Protein AF-A0A660VB34-F1 (afdb_monomer_lite)

Structure (mmCIF, N/CA/C/O backbone):
data_AF-A0A660VB34-F1
#
_entry.id   AF-A0A660VB34-F1
#
loop_
_atom_site.group_PDB
_atom_site.id
_atom_site.type_symbol
_atom_site.label_atom_id
_atom_site.label_alt_id
_atom_site.label_comp_id
_atom_site.label_asym_id
_atom_site.label_entity_id
_atom_site.label_seq_id
_atom_site.pdbx_PDB_ins_code
_atom_site.Cartn_x
_atom_site.Cartn_y
_atom_site.Cartn_z
_atom_site.occupancy
_atom_site.B_iso_or_equiv
_atom_site.auth_seq_id
_atom_site.auth_comp_id
_atom_site.auth_asym_id
_atom_site.auth_atom_id
_atom_site.pdbx_PDB_model_num
ATOM 1 N N . MET A 1 1 ? -25.162 -74.248 -7.246 1.00 43.50 1 MET A N 1
ATOM 2 C CA . MET A 1 1 ? -23.782 -73.981 -6.782 1.00 43.50 1 MET A CA 1
ATOM 3 C C . MET A 1 1 ? -23.804 -72.623 -6.098 1.00 43.50 1 MET A C 1
ATOM 5 O O . MET A 1 1 ? -24.297 -71.677 -6.693 1.00 43.50 1 MET A O 1
ATOM 9 N N . LYS A 1 2 ? -23.464 -72.572 -4.806 1.00 40.91 2 LYS A N 1
ATOM 10 C CA . LYS A 1 2 ? -23.632 -71.397 -3.935 1.00 40.91 2 LYS A CA 1
ATOM 11 C C . LYS A 1 2 ? -22.369 -70.531 -4.027 1.00 40.91 2 LYS A C 1
ATOM 13 O O . LYS A 1 2 ? -21.311 -71.007 -3.635 1.00 40.91 2 LYS A O 1
ATOM 18 N N . CYS A 1 3 ? -22.473 -69.297 -4.520 1.00 49.19 3 CYS A N 1
ATOM 19 C CA . CYS A 1 3 ? -21.385 -68.314 -4.459 1.00 49.19 3 CYS A CA 1
ATOM 20 C C . CYS A 1 3 ? -21.668 -67.313 -3.334 1.00 49.19 3 CYS A C 1
ATOM 22 O O . CYS A 1 3 ? -22.590 -66.507 -3.413 1.00 49.19 3 CYS A O 1
ATOM 24 N N . PHE A 1 4 ? -20.871 -67.423 -2.274 1.00 51.34 4 PHE A N 1
ATOM 25 C CA . PHE A 1 4 ? -20.814 -66.535 -1.117 1.00 51.34 4 PHE A CA 1
ATOM 26 C C . PHE A 1 4 ? -20.020 -65.277 -1.518 1.00 51.34 4 PHE A C 1
ATOM 28 O O . PHE A 1 4 ? -18.872 -65.404 -1.934 1.00 51.34 4 PHE A O 1
ATOM 35 N N . HIS A 1 5 ? -20.613 -64.085 -1.422 1.00 42.41 5 HIS A N 1
ATOM 36 C CA . HIS A 1 5 ? -19.892 -62.810 -1.549 1.00 42.41 5 HIS A CA 1
ATOM 37 C C . HIS A 1 5 ? -19.693 -62.215 -0.147 1.00 42.41 5 HIS A C 1
ATOM 39 O O . HIS A 1 5 ? -20.679 -62.105 0.586 1.00 42.41 5 HIS A O 1
ATOM 45 N N . PRO A 1 6 ? -18.470 -61.822 0.255 1.00 56.56 6 PRO A N 1
ATOM 46 C CA . PRO A 1 6 ? -18.265 -61.130 1.516 1.00 56.56 6 PRO A CA 1
ATOM 47 C C . PRO A 1 6 ? -18.618 -59.647 1.345 1.00 56.56 6 PRO A C 1
ATOM 49 O O . PRO A 1 6 ? -18.083 -58.952 0.483 1.00 56.56 6 PRO A O 1
ATOM 52 N N . LEU A 1 7 ? -19.537 -59.169 2.181 1.00 49.72 7 LEU A N 1
ATOM 53 C CA . LEU A 1 7 ? -19.808 -57.749 2.378 1.00 49.72 7 LEU A CA 1
ATOM 54 C C . LEU A 1 7 ? -18.595 -57.112 3.069 1.00 49.72 7 LEU A C 1
ATOM 56 O O . LEU A 1 7 ? -18.394 -57.297 4.268 1.00 49.72 7 LEU A O 1
ATOM 60 N N . LEU A 1 8 ? -17.789 -56.360 2.319 1.00 56.56 8 LEU A N 1
ATOM 61 C CA . LEU A 1 8 ? -16.795 -55.451 2.883 1.00 56.56 8 LEU A CA 1
ATOM 62 C C . LEU A 1 8 ? -17.496 -54.114 3.164 1.00 56.56 8 LEU A C 1
ATOM 64 O O . LEU A 1 8 ? -17.705 -53.303 2.264 1.00 56.56 8 LEU A O 1
ATOM 68 N N . ALA A 1 9 ? -17.922 -53.916 4.410 1.00 52.28 9 ALA A N 1
ATOM 69 C CA . ALA A 1 9 ? -18.500 -52.658 4.867 1.00 52.28 9 ALA A CA 1
ATOM 70 C C . ALA A 1 9 ? -17.397 -51.588 4.935 1.00 52.28 9 ALA A C 1
ATOM 72 O O . ALA A 1 9 ? -16.573 -51.573 5.847 1.00 52.28 9 ALA A O 1
ATOM 73 N N . CYS A 1 10 ? -17.364 -50.707 3.936 1.00 45.53 10 CYS A N 1
ATOM 74 C CA . CYS A 1 10 ? -16.518 -49.522 3.925 1.00 45.53 10 CYS A CA 1
ATOM 75 C C . CYS A 1 10 ? -17.206 -48.447 4.781 1.00 45.53 10 CYS A C 1
ATOM 77 O O . CYS A 1 10 ? -18.051 -47.694 4.298 1.00 45.53 10 CYS A O 1
ATOM 79 N N . SER A 1 11 ? -16.912 -48.433 6.082 1.00 59.34 11 SER A N 1
ATOM 80 C CA . SER A 1 11 ? -17.390 -47.393 6.995 1.00 59.34 11 SER A CA 1
ATOM 81 C C . SER A 1 11 ? -16.717 -46.062 6.653 1.00 59.34 11 SER A C 1
ATOM 83 O O . SER A 1 11 ? -15.610 -45.775 7.103 1.00 59.34 11 SER A O 1
ATOM 85 N N . LEU A 1 12 ? -17.394 -45.257 5.834 1.00 58.25 12 LEU A N 1
ATOM 86 C CA . LEU A 1 12 ? -17.086 -43.849 5.597 1.00 58.25 12 LEU A CA 1
ATOM 87 C C . LEU A 1 12 ? -17.251 -43.077 6.914 1.00 58.25 12 LEU A C 1
ATOM 89 O O . LEU A 1 12 ? -18.360 -42.729 7.315 1.00 58.25 12 LEU A O 1
ATOM 93 N N . LEU A 1 13 ? -16.136 -42.814 7.596 1.00 61.25 13 LEU A N 1
ATOM 94 C CA . LEU A 1 13 ? -16.064 -41.801 8.644 1.00 61.25 13 LEU A CA 1
ATOM 95 C C . LEU A 1 13 ? -16.268 -40.429 7.986 1.00 61.25 13 LEU A C 1
ATOM 97 O O . LEU A 1 13 ? -15.356 -39.877 7.373 1.00 61.25 13 LEU A O 1
ATOM 101 N N . LEU A 1 14 ? -17.485 -39.896 8.095 1.00 58.19 14 LEU A N 1
ATOM 102 C CA . LEU A 1 14 ? -17.796 -38.498 7.809 1.00 58.19 14 LEU A CA 1
ATOM 103 C C . LEU A 1 14 ? -17.059 -37.629 8.835 1.00 58.19 14 LEU A C 1
ATOM 105 O O . LEU A 1 14 ? -17.549 -37.408 9.939 1.00 58.19 14 LEU A O 1
ATOM 109 N N . ILE A 1 15 ? -15.864 -37.159 8.481 1.00 63.16 15 ILE A N 1
ATOM 110 C CA . ILE A 1 15 ? -15.205 -36.075 9.210 1.00 63.16 15 ILE A CA 1
ATOM 111 C C . ILE A 1 15 ? -16.029 -34.815 8.917 1.00 63.16 15 ILE A C 1
ATOM 113 O O . ILE A 1 15 ? -16.130 -34.439 7.746 1.00 63.16 15 ILE A O 1
ATOM 117 N N . PRO A 1 16 ? -16.650 -34.163 9.917 1.00 59.78 16 PRO A N 1
ATOM 118 C CA . PRO A 1 16 ? -17.304 -32.891 9.680 1.00 59.78 16 PRO A CA 1
ATOM 119 C C . PRO A 1 16 ? -16.226 -31.897 9.252 1.00 59.78 16 PRO A C 1
ATOM 121 O O . PRO A 1 16 ? -15.302 -31.594 10.006 1.00 59.78 16 PRO A O 1
ATOM 124 N N . PHE A 1 17 ? -16.328 -31.426 8.012 1.00 61.62 17 PHE A N 1
ATOM 125 C CA . PHE A 1 17 ? -15.553 -30.298 7.523 1.00 61.62 17 PHE A CA 1
ATOM 126 C C . PHE A 1 17 ? -15.980 -29.102 8.377 1.00 61.62 17 PHE A C 1
ATOM 128 O O . PHE A 1 17 ? -17.070 -28.558 8.197 1.00 61.62 17 PHE A O 1
ATOM 135 N N . ALA A 1 18 ? -15.180 -28.761 9.387 1.00 59.34 18 ALA A N 1
ATOM 136 C CA . ALA A 1 18 ? -15.392 -27.556 10.163 1.00 59.34 18 ALA A CA 1
ATOM 137 C C . ALA A 1 18 ? -15.161 -26.378 9.212 1.00 59.34 18 ALA A C 1
ATOM 139 O O . ALA A 1 18 ? -14.026 -26.016 8.913 1.00 59.34 18 ALA A O 1
ATOM 140 N N . VAL A 1 19 ? -16.250 -25.827 8.677 1.00 65.19 19 VAL A N 1
ATOM 141 C CA . VAL A 1 19 ? -16.240 -24.499 8.072 1.00 65.19 19 VAL A CA 1
ATOM 142 C C . VAL A 1 19 ? -15.773 -23.547 9.167 1.00 65.19 19 VAL A C 1
ATOM 144 O O . VAL A 1 19 ? -16.478 -23.327 10.152 1.00 65.19 19 VAL A O 1
ATOM 147 N N . SER A 1 20 ? -14.557 -23.024 9.022 1.00 63.44 20 SER A N 1
ATOM 148 C CA . SER A 1 20 ? -14.123 -21.857 9.778 1.00 63.44 20 SER A CA 1
ATOM 149 C C . SER A 1 20 ? -15.076 -20.726 9.414 1.00 63.44 20 SER A C 1
ATOM 151 O O . SER A 1 20 ? -15.086 -20.263 8.275 1.00 63.44 20 SER A O 1
ATOM 153 N N . GLN A 1 21 ? -15.931 -20.331 10.356 1.00 49.94 21 GLN A N 1
ATOM 154 C CA . GLN A 1 21 ? -16.720 -19.118 10.212 1.00 49.94 21 GLN A CA 1
ATOM 155 C C . GLN A 1 21 ? -15.756 -17.939 10.276 1.00 49.94 21 GLN A C 1
ATOM 157 O O . GLN A 1 21 ? -15.317 -17.531 11.349 1.00 49.94 21 GLN A O 1
ATOM 162 N N . GLU A 1 22 ? -15.401 -17.414 9.113 1.00 59.28 22 GLU A N 1
ATOM 163 C CA . GLU A 1 22 ? -14.810 -16.094 9.021 1.00 59.28 22 GLU A CA 1
ATOM 164 C C . GLU A 1 22 ? -15.934 -15.115 9.362 1.00 59.28 22 GLU A C 1
ATOM 166 O O . GLU A 1 22 ? -16.927 -15.013 8.641 1.00 59.28 22 GLU A O 1
ATOM 171 N N . SER A 1 23 ? -15.862 -14.504 10.546 1.00 60.31 23 SER A N 1
ATOM 172 C CA . SER A 1 23 ? -16.851 -13.521 10.967 1.00 60.31 23 SER A CA 1
ATOM 173 C C . SER A 1 23 ? -16.767 -12.344 10.004 1.00 60.31 23 SER A C 1
ATOM 175 O O . SER A 1 23 ? -15.813 -11.566 10.069 1.00 60.31 23 SER A O 1
ATOM 177 N N . ASP A 1 24 ? -17.746 -12.242 9.111 1.00 55.88 24 ASP A N 1
ATOM 178 C CA . ASP A 1 24 ? -17.956 -11.068 8.277 1.00 55.88 24 ASP A CA 1
ATOM 179 C C . ASP A 1 24 ? -18.252 -9.899 9.222 1.00 55.88 24 ASP A C 1
ATOM 181 O O . ASP A 1 24 ? -19.352 -9.761 9.764 1.00 55.88 24 ASP A O 1
ATOM 185 N N . ARG A 1 25 ? -17.204 -9.138 9.555 1.00 60.91 25 ARG A N 1
ATOM 186 C CA . ARG A 1 25 ? -17.320 -7.943 10.385 1.00 60.91 25 ARG A CA 1
ATOM 187 C C . ARG A 1 25 ? -18.184 -6.970 9.595 1.00 60.91 25 ARG A C 1
ATOM 189 O O . ARG A 1 25 ? -17.738 -6.415 8.596 1.00 60.91 25 ARG A O 1
ATOM 196 N N . THR A 1 26 ? -19.423 -6.783 10.039 1.00 50.72 26 THR A N 1
ATOM 197 C CA . THR A 1 26 ? -20.310 -5.733 9.535 1.00 50.72 26 THR A CA 1
ATOM 198 C C . THR A 1 26 ? -19.550 -4.412 9.525 1.00 50.72 26 THR A C 1
ATOM 200 O O . THR A 1 26 ? -19.005 -4.026 10.559 1.00 50.72 26 THR A O 1
ATOM 203 N N . ALA A 1 27 ? -19.490 -3.756 8.365 1.00 54.34 27 ALA A N 1
ATOM 204 C CA . ALA A 1 27 ? -18.809 -2.480 8.194 1.00 54.34 27 ALA A CA 1
ATOM 205 C C . ALA A 1 27 ? -19.397 -1.439 9.157 1.00 54.34 27 ALA A C 1
ATOM 207 O O . ALA A 1 27 ? -20.512 -0.954 8.956 1.00 54.34 27 ALA A O 1
ATOM 208 N N . ASP A 1 28 ? -18.659 -1.114 10.216 1.00 59.28 28 ASP A N 1
ATOM 209 C CA . ASP A 1 28 ? -18.949 0.054 11.034 1.00 59.28 28 ASP A CA 1
ATOM 210 C C . ASP A 1 28 ? -18.359 1.277 10.332 1.00 59.28 28 ASP A C 1
ATOM 212 O O . ASP A 1 28 ? -17.197 1.644 10.529 1.00 59.28 28 ASP A O 1
ATOM 216 N N . THR A 1 29 ? -19.175 1.913 9.490 1.00 62.88 29 THR A N 1
ATOM 217 C CA . THR A 1 29 ? -18.774 3.082 8.697 1.00 62.88 29 THR A CA 1
ATOM 218 C C . THR A 1 29 ? -18.283 4.249 9.554 1.00 62.88 29 THR A C 1
ATOM 220 O O . THR A 1 29 ? -17.625 5.144 9.033 1.00 62.88 29 THR A O 1
ATOM 223 N N . ALA A 1 30 ? -18.590 4.273 10.858 1.00 67.56 30 ALA A N 1
ATOM 224 C CA . ALA A 1 30 ? -18.076 5.289 11.776 1.00 67.56 30 ALA A CA 1
ATOM 225 C C . ALA A 1 30 ? -16.570 5.126 12.068 1.00 67.56 30 ALA A C 1
ATOM 227 O O . ALA A 1 30 ? -15.914 6.062 12.535 1.00 67.56 30 ALA A O 1
ATOM 228 N N . THR A 1 31 ? -16.009 3.944 11.806 1.00 77.94 31 THR A N 1
ATOM 229 C CA . THR A 1 31 ? -14.581 3.649 11.997 1.00 77.94 31 THR A CA 1
ATOM 230 C C . THR A 1 31 ? -13.764 3.701 10.710 1.00 77.94 31 THR A C 1
ATOM 232 O O . THR A 1 31 ? -12.547 3.867 10.779 1.00 77.94 31 THR A O 1
ATOM 235 N N . ASP A 1 32 ? -14.425 3.643 9.555 1.00 90.06 32 ASP A N 1
ATOM 236 C CA . ASP A 1 32 ? -13.772 3.580 8.252 1.00 90.06 32 ASP A CA 1
ATOM 237 C C . ASP A 1 32 ? -13.087 4.908 7.859 1.00 90.06 32 ASP A C 1
ATOM 239 O O . ASP A 1 32 ? -13.581 6.015 8.100 1.00 90.06 32 ASP A O 1
ATOM 243 N N . TRP A 1 33 ? -11.953 4.793 7.165 1.00 93.75 33 TRP A N 1
ATOM 244 C CA . TRP A 1 33 ? -11.206 5.886 6.543 1.00 93.75 33 TRP A CA 1
ATOM 245 C C . TRP A 1 33 ? -11.081 5.624 5.034 1.00 93.75 33 TRP A C 1
ATOM 247 O O . TRP A 1 33 ? -10.018 5.229 4.553 1.00 93.75 33 TRP A O 1
ATOM 257 N N . PRO A 1 34 ? -12.162 5.810 4.254 1.00 92.88 34 PRO A N 1
ATOM 258 C CA . PRO A 1 34 ? -12.294 5.189 2.932 1.00 92.88 34 PRO A CA 1
ATOM 259 C C . PRO A 1 34 ? -11.530 5.891 1.796 1.00 92.88 34 PRO A C 1
ATOM 261 O O . PRO A 1 34 ? -11.516 5.395 0.673 1.00 92.88 34 PRO A O 1
ATOM 264 N N . GLN A 1 35 ? -10.923 7.056 2.039 1.00 93.44 35 GLN A N 1
ATOM 265 C CA . GLN A 1 35 ? -10.246 7.849 1.004 1.00 93.44 35 GLN A CA 1
ATOM 266 C C . GLN A 1 35 ? -9.102 8.697 1.571 1.00 93.44 35 GLN A C 1
ATOM 268 O O . GLN A 1 35 ? -8.907 8.785 2.786 1.00 93.44 35 GLN A O 1
ATOM 273 N N . PHE A 1 36 ? -8.367 9.380 0.687 1.00 93.19 36 PHE A N 1
ATOM 274 C CA . PHE A 1 36 ? -7.360 10.357 1.094 1.00 93.19 36 PHE A CA 1
ATOM 275 C C . PHE A 1 36 ? -7.988 11.427 1.992 1.00 93.19 36 PHE A C 1
ATOM 277 O O . PHE A 1 36 ? -8.967 12.068 1.616 1.00 93.19 36 PHE A O 1
ATOM 284 N N . ARG A 1 37 ? -7.410 11.611 3.185 1.00 92.88 37 ARG A N 1
ATOM 285 C CA . ARG A 1 37 ? -7.944 12.482 4.248 1.00 92.88 37 ARG A CA 1
ATOM 286 C C . ARG A 1 37 ? -9.329 12.069 4.781 1.00 92.88 37 ARG A C 1
ATOM 288 O O . ARG A 1 37 ? -10.015 12.893 5.373 1.00 92.88 37 ARG A O 1
ATOM 295 N N . GLY A 1 38 ? -9.722 10.809 4.622 1.00 92.06 38 GLY A N 1
ATOM 296 C CA . GLY A 1 38 ? -10.851 10.222 5.339 1.00 92.06 38 GLY A CA 1
ATOM 297 C C . GLY A 1 38 ? -12.224 10.716 4.876 1.00 92.06 38 GLY A C 1
ATOM 298 O O . GLY A 1 38 ? -12.361 11.262 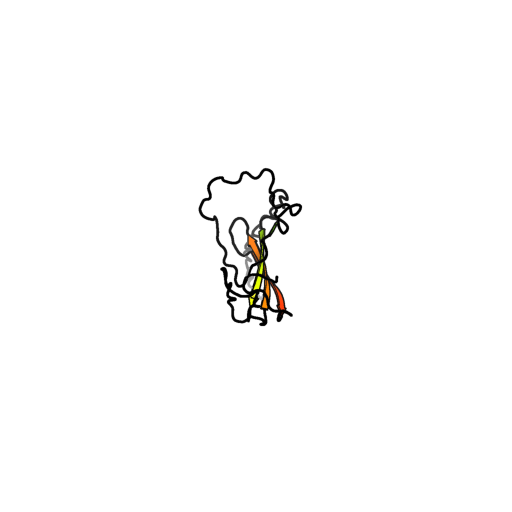3.773 1.00 92.06 38 GLY A O 1
ATOM 299 N N . PRO A 1 39 ? -13.273 10.506 5.690 1.00 89.31 39 PRO A N 1
ATOM 300 C CA . PRO A 1 39 ? -14.630 10.938 5.367 1.00 89.31 39 PRO A CA 1
ATOM 301 C C . PRO A 1 39 ? -14.677 12.433 5.021 1.00 89.31 39 PRO A C 1
ATOM 303 O O . PRO A 1 39 ? -14.104 13.265 5.716 1.00 89.31 39 PRO A O 1
ATOM 306 N N . GLY A 1 40 ? -15.296 12.787 3.891 1.00 91.19 40 GLY A N 1
ATOM 307 C CA . GLY A 1 40 ? -15.374 14.182 3.433 1.00 91.19 40 GLY A CA 1
ATOM 308 C C . GLY A 1 40 ? -14.039 14.845 3.047 1.00 91.19 40 GLY A C 1
ATOM 309 O O . GLY A 1 40 ? -14.030 16.043 2.783 1.00 91.19 40 GLY A O 1
ATOM 310 N N . ALA A 1 41 ? -12.926 14.097 3.001 1.00 92.75 41 ALA A N 1
ATOM 311 C CA . ALA A 1 41 ? -11.584 14.572 2.643 1.00 92.75 41 ALA A CA 1
ATOM 312 C C . ALA A 1 41 ? -11.043 15.709 3.539 1.00 92.75 41 ALA A C 1
ATOM 314 O O . ALA A 1 41 ? -10.159 16.470 3.135 1.00 92.75 41 ALA A O 1
ATOM 315 N N . CYS A 1 42 ? -11.550 15.824 4.770 1.00 92.62 42 CYS A N 1
ATOM 316 C CA . CYS A 1 42 ? -11.194 16.896 5.703 1.00 92.62 42 CYS A CA 1
ATOM 317 C C . CYS A 1 42 ? -10.026 16.545 6.639 1.00 92.62 42 CYS A C 1
ATOM 319 O O . CYS A 1 42 ? -9.421 17.436 7.229 1.00 92.62 42 CYS A O 1
ATOM 321 N N . GLY A 1 43 ? -9.670 15.264 6.755 1.00 91.00 43 GLY A N 1
ATOM 322 C CA . GLY A 1 43 ? -8.624 14.776 7.653 1.00 91.00 43 GLY A CA 1
ATOM 323 C C . GLY A 1 43 ? -9.059 14.705 9.116 1.00 91.00 43 GLY A C 1
ATOM 324 O O . GLY A 1 43 ? -8.201 14.708 9.993 1.00 91.00 43 GLY A O 1
ATOM 325 N N . ILE A 1 44 ? -10.366 14.661 9.387 1.00 89.38 44 ILE A N 1
ATOM 326 C CA . ILE A 1 44 ? -10.930 14.685 10.740 1.00 89.38 44 ILE A CA 1
ATOM 327 C C . ILE A 1 44 ? -11.675 13.378 11.007 1.00 89.38 44 ILE A C 1
ATOM 329 O O . ILE A 1 44 ? -12.469 12.925 10.185 1.00 89.38 44 ILE A O 1
ATOM 333 N N . ARG A 1 45 ? -11.439 12.798 12.188 1.00 85.69 45 ARG A N 1
ATOM 334 C CA . ARG A 1 45 ? -12.254 11.720 12.756 1.00 85.69 45 ARG A CA 1
ATOM 335 C C . ARG A 1 45 ? -13.002 12.259 13.971 1.00 85.69 45 ARG A C 1
ATOM 337 O O . ARG A 1 45 ? -12.383 12.556 14.991 1.00 85.69 45 ARG A O 1
ATOM 344 N N . GLU A 1 46 ? -14.315 12.409 13.860 1.00 84.19 46 GLU A N 1
ATOM 345 C CA . GLU A 1 46 ? -15.144 12.905 14.961 1.00 84.19 46 GLU A CA 1
ATOM 346 C C . GLU A 1 46 ? -15.312 11.849 16.061 1.00 84.19 46 GLU A C 1
ATOM 348 O O . GLU A 1 46 ? -15.405 10.655 15.785 1.00 84.19 46 GLU A O 1
ATOM 353 N N . GLY A 1 47 ? -15.337 12.287 17.324 1.00 82.44 47 GLY A N 1
ATOM 354 C CA . GLY A 1 47 ? -15.669 11.429 18.470 1.00 82.44 47 GLY A CA 1
ATOM 355 C C . GLY A 1 47 ? -14.660 10.323 18.802 1.00 82.44 47 GLY A C 1
ATOM 356 O O . GLY A 1 47 ? -14.927 9.509 19.684 1.00 82.44 47 GLY A O 1
ATOM 357 N N . ALA A 1 48 ? -13.504 10.272 18.135 1.00 80.88 48 ALA A N 1
ATOM 358 C CA . ALA A 1 48 ? -12.491 9.263 18.414 1.00 80.88 48 ALA A CA 1
ATOM 359 C C . ALA A 1 48 ? -11.795 9.530 19.758 1.00 80.88 48 ALA A C 1
ATOM 361 O O . ALA A 1 48 ? -11.166 10.570 19.952 1.00 80.88 48 ALA A O 1
ATOM 362 N N . ALA A 1 49 ? -11.858 8.555 20.666 1.00 84.06 49 ALA A N 1
ATOM 363 C CA . ALA A 1 49 ? -11.074 8.543 21.898 1.00 84.06 49 ALA A CA 1
ATOM 364 C C . ALA A 1 49 ? -9.620 8.149 21.585 1.00 84.06 49 ALA A C 1
ATOM 366 O O . ALA A 1 49 ? -9.204 7.014 21.807 1.00 84.06 49 ALA A O 1
ATOM 367 N N . LEU A 1 50 ? -8.871 9.074 20.981 1.00 85.69 50 LEU A N 1
ATOM 368 C CA . LEU A 1 50 ? -7.463 8.869 20.651 1.00 85.69 50 LEU A CA 1
ATOM 369 C C . LEU A 1 50 ? -6.588 9.054 21.899 1.00 85.69 50 LEU A C 1
ATOM 371 O O . LEU A 1 50 ? -6.871 9.931 22.720 1.00 85.69 50 LEU A O 1
ATOM 375 N N . PRO A 1 51 ? -5.526 8.250 22.054 1.00 86.50 51 PRO A N 1
ATOM 376 C CA . PRO A 1 51 ? -4.636 8.381 23.191 1.00 86.50 51 PRO A CA 1
ATOM 377 C C . PRO A 1 51 ? -3.824 9.681 23.090 1.00 86.50 51 PRO A C 1
ATOM 379 O O . PRO A 1 51 ? -3.423 10.098 22.004 1.00 86.50 51 PRO A O 1
ATOM 382 N N . ILE A 1 52 ? -3.583 10.319 24.237 1.00 91.50 52 ILE A N 1
ATOM 383 C CA . ILE A 1 52 ? -2.710 11.502 24.343 1.00 91.50 52 ILE A CA 1
ATOM 384 C C . ILE A 1 52 ? -1.223 11.129 24.408 1.00 91.50 52 ILE A C 1
ATOM 386 O O . ILE A 1 52 ? -0.374 11.942 24.060 1.00 91.50 52 ILE A O 1
ATOM 390 N N . GLU A 1 53 ? -0.926 9.893 24.807 1.00 92.62 53 GLU A N 1
ATOM 391 C CA . GLU A 1 53 ? 0.413 9.306 24.846 1.00 92.62 53 GLU A CA 1
ATOM 392 C C . GLU A 1 53 ? 0.452 8.103 23.901 1.00 92.62 53 GLU A C 1
ATOM 394 O O . GLU A 1 53 ? -0.462 7.278 23.906 1.00 92.62 53 GLU A O 1
ATOM 399 N N . PHE A 1 54 ? 1.497 7.985 23.083 1.00 87.31 54 PHE A N 1
ATOM 400 C CA . PHE A 1 54 ? 1.617 6.883 22.128 1.00 87.31 54 PHE A CA 1
ATOM 401 C C . PHE A 1 54 ? 2.436 5.731 22.712 1.00 87.31 54 PHE A C 1
ATOM 403 O O . PHE A 1 54 ? 3.575 5.918 23.139 1.00 87.31 54 PHE A O 1
ATOM 410 N N . GLU A 1 55 ? 1.870 4.526 22.674 1.00 86.94 55 GLU A N 1
ATOM 411 C CA . GLU A 1 55 ? 2.569 3.287 23.017 1.00 86.94 55 GLU A CA 1
ATOM 412 C C . GLU A 1 55 ? 3.223 2.640 21.784 1.00 86.94 55 GLU A C 1
ATOM 414 O O . GLU A 1 55 ? 3.198 3.161 20.664 1.00 86.94 55 GLU A O 1
ATOM 419 N N . THR A 1 56 ? 3.834 1.473 21.984 1.00 91.81 56 THR A N 1
ATOM 420 C CA . THR A 1 56 ? 4.364 0.655 20.893 1.00 91.81 56 THR A CA 1
ATOM 421 C C . THR A 1 56 ? 3.260 0.247 19.909 1.00 91.81 56 THR A C 1
ATOM 423 O O . THR A 1 56 ? 2.174 -0.124 20.355 1.00 91.81 56 THR A O 1
ATOM 426 N N . PRO A 1 57 ? 3.527 0.236 18.587 1.00 91.75 57 PRO A N 1
ATOM 427 C CA . PRO A 1 57 ? 2.553 -0.222 17.598 1.00 91.75 57 PRO A CA 1
ATOM 428 C C . PRO A 1 57 ? 2.059 -1.643 17.889 1.00 91.75 57 PRO A C 1
ATOM 430 O O . PRO A 1 57 ? 2.869 -2.521 18.183 1.00 91.75 57 PRO A O 1
ATOM 433 N N . THR A 1 58 ? 0.751 -1.876 17.747 1.00 92.62 58 THR A N 1
ATOM 434 C CA . THR A 1 58 ? 0.127 -3.197 17.949 1.00 92.62 58 THR A CA 1
ATOM 435 C C . THR A 1 58 ? 0.646 -4.239 16.960 1.00 92.62 58 THR A C 1
ATOM 437 O O . THR A 1 58 ? 0.807 -5.404 17.312 1.00 92.62 58 THR A O 1
ATOM 440 N N . TRP A 1 59 ? 0.941 -3.818 15.730 1.00 96.31 59 TRP A N 1
ATOM 441 C CA . TRP A 1 59 ? 1.520 -4.662 14.694 1.00 96.31 59 TRP A CA 1
ATOM 442 C C . TRP A 1 59 ? 2.365 -3.836 13.721 1.00 96.31 59 TRP A C 1
ATOM 444 O O . TRP A 1 59 ? 2.308 -2.603 13.684 1.00 96.31 59 TRP A O 1
ATOM 454 N N . ARG A 1 60 ? 3.185 -4.541 12.938 1.00 96.06 60 ARG A N 1
ATOM 455 C CA . ARG A 1 60 ? 3.915 -4.008 11.785 1.00 96.06 60 ARG A CA 1
ATOM 456 C C . ARG A 1 60 ? 3.885 -5.035 10.664 1.00 96.06 60 ARG A C 1
ATOM 458 O O . ARG A 1 60 ? 4.197 -6.198 10.897 1.00 96.06 60 ARG A O 1
ATOM 465 N N . THR A 1 61 ? 3.592 -4.567 9.458 1.00 96.75 61 THR A N 1
ATOM 466 C CA . THR A 1 61 ? 3.536 -5.394 8.251 1.00 96.75 61 THR A CA 1
ATOM 467 C C . THR A 1 61 ? 4.506 -4.822 7.233 1.00 96.75 61 THR A C 1
ATOM 469 O O . THR A 1 61 ? 4.478 -3.624 6.948 1.00 96.75 61 THR A O 1
ATOM 472 N N . GLU A 1 62 ? 5.388 -5.662 6.702 1.00 94.56 62 GLU A N 1
ATOM 473 C CA . GLU A 1 62 ? 6.298 -5.256 5.635 1.00 94.56 62 GLU A CA 1
ATOM 474 C C . GLU A 1 62 ? 5.521 -5.082 4.323 1.00 94.56 62 GLU A C 1
ATOM 476 O O . GLU A 1 62 ? 4.798 -5.981 3.893 1.00 94.56 62 GLU A O 1
ATOM 481 N N . VAL A 1 63 ? 5.688 -3.927 3.676 1.00 93.69 63 VAL A N 1
ATOM 482 C CA . VAL A 1 63 ? 5.147 -3.644 2.342 1.00 93.69 63 VAL A CA 1
ATOM 483 C C . VAL A 1 63 ? 6.321 -3.423 1.401 1.00 93.69 63 VAL A C 1
ATOM 485 O O . VAL A 1 63 ? 7.087 -2.477 1.569 1.00 93.69 63 VAL A O 1
ATOM 488 N N . LYS A 1 64 ? 6.464 -4.306 0.411 1.00 92.75 64 LYS A N 1
ATOM 489 C CA . LYS A 1 64 ? 7.541 -4.227 -0.583 1.00 92.75 64 LYS A CA 1
ATOM 490 C C . LYS A 1 64 ? 7.314 -3.079 -1.560 1.00 92.75 64 LYS A C 1
ATOM 492 O O . LYS A 1 64 ? 6.169 -2.773 -1.897 1.00 92.75 64 LYS A O 1
ATOM 497 N N . GLY A 1 65 ? 8.405 -2.520 -2.077 1.00 91.69 65 GLY A N 1
ATOM 498 C CA . GLY A 1 65 ? 8.382 -1.435 -3.057 1.00 91.69 65 GLY A CA 1
ATOM 499 C C . GLY A 1 65 ? 8.102 -0.062 -2.442 1.00 91.69 65 GLY A C 1
ATOM 500 O O . GLY A 1 65 ? 8.418 0.202 -1.284 1.00 91.69 65 GLY A O 1
ATOM 501 N N . LEU A 1 66 ? 7.519 0.830 -3.242 1.00 91.06 66 LEU A N 1
ATOM 502 C CA . LEU A 1 66 ? 7.179 2.197 -2.862 1.00 91.06 66 LEU A CA 1
ATOM 503 C C . LEU A 1 66 ? 5.676 2.352 -2.634 1.00 91.06 66 LEU A C 1
ATOM 505 O O . LEU A 1 66 ? 4.885 2.398 -3.578 1.00 91.06 66 LEU A O 1
ATOM 509 N N . SER A 1 67 ? 5.295 2.523 -1.372 1.00 91.75 67 SER A N 1
ATOM 510 C CA . SER A 1 67 ? 3.912 2.744 -0.946 1.00 91.75 67 SER A CA 1
ATOM 511 C C . SER A 1 67 ? 3.672 4.211 -0.571 1.00 91.75 67 SER A C 1
ATOM 513 O O . SER A 1 67 ? 3.506 4.553 0.598 1.00 91.75 67 SER A O 1
ATOM 515 N N . HIS A 1 68 ? 3.677 5.106 -1.563 1.00 90.00 68 HIS A N 1
ATOM 516 C CA . HIS A 1 68 ? 3.440 6.543 -1.340 1.00 90.00 68 HIS A CA 1
ATOM 517 C C . HIS A 1 68 ? 1.967 6.917 -1.141 1.00 90.00 68 HIS A C 1
ATOM 519 O O . HIS A 1 68 ? 1.673 8.003 -0.641 1.00 90.00 68 HIS A O 1
ATOM 525 N N . ALA A 1 69 ? 1.038 6.050 -1.548 1.00 90.94 69 ALA A N 1
ATOM 526 C CA . ALA A 1 69 ? -0.383 6.286 -1.345 1.00 90.94 69 ALA A CA 1
ATOM 527 C C . ALA A 1 69 ? -0.718 6.271 0.153 1.00 90.94 69 ALA A C 1
ATOM 529 O O . ALA A 1 69 ? -0.196 5.452 0.909 1.00 90.94 69 ALA A O 1
ATOM 530 N N . SER A 1 70 ? -1.616 7.160 0.586 1.00 92.62 70 SER A N 1
ATOM 531 C CA . SER A 1 70 ? -2.177 7.051 1.932 1.00 92.62 70 SER A CA 1
ATOM 532 C C . SER A 1 70 ? -2.995 5.762 2.042 1.00 92.62 70 SER A C 1
ATOM 534 O O . SER A 1 70 ? -3.806 5.506 1.147 1.00 92.62 70 SER A O 1
ATOM 536 N N . PRO A 1 71 ? -2.819 4.969 3.111 1.00 95.31 71 PRO A N 1
ATOM 537 C CA . PRO A 1 71 ? -3.662 3.809 3.338 1.00 95.31 71 PRO A CA 1
ATOM 538 C C . PRO A 1 71 ? -5.109 4.249 3.577 1.00 95.31 71 PRO A C 1
ATOM 540 O O . PRO A 1 71 ? -5.367 5.347 4.082 1.00 95.31 71 PRO A O 1
ATOM 543 N N . VAL A 1 72 ? -6.045 3.373 3.231 1.00 96.12 72 VAL A N 1
ATOM 544 C CA . VAL A 1 72 ? -7.471 3.540 3.536 1.00 96.12 72 VAL A CA 1
ATOM 545 C C . VAL A 1 72 ? -7.945 2.362 4.372 1.00 96.12 72 VAL A C 1
ATOM 547 O O . VAL A 1 72 ? -7.440 1.252 4.207 1.00 96.12 72 VAL A O 1
ATOM 550 N N . THR A 1 73 ? -8.898 2.588 5.272 1.00 95.00 73 THR A N 1
ATOM 551 C CA . THR A 1 73 ? -9.499 1.521 6.080 1.00 95.00 73 THR A CA 1
ATOM 552 C C . THR A 1 73 ? -10.977 1.388 5.756 1.00 95.00 73 THR A C 1
ATOM 554 O O . THR A 1 73 ? -11.677 2.393 5.620 1.00 95.00 73 THR A O 1
ATOM 557 N N . ALA A 1 74 ? -11.439 0.154 5.572 1.00 93.62 74 ALA A N 1
ATOM 558 C CA . ALA A 1 74 ? -12.856 -0.141 5.405 1.00 93.62 74 ALA A CA 1
ATOM 559 C C . ALA A 1 74 ? -13.168 -1.583 5.816 1.00 93.62 74 ALA A C 1
ATOM 561 O O . ALA A 1 74 ? -12.470 -2.511 5.396 1.00 93.62 74 ALA A O 1
ATOM 562 N N . GLY A 1 75 ? -14.222 -1.782 6.609 1.00 91.69 75 GLY A N 1
ATOM 563 C CA . GLY A 1 75 ? -14.715 -3.124 6.945 1.00 91.69 75 GLY A CA 1
ATOM 564 C C . GLY A 1 75 ? -13.689 -3.988 7.687 1.00 91.69 75 GLY A C 1
ATOM 565 O O . GLY A 1 75 ? -13.550 -5.179 7.405 1.00 91.69 75 GLY A O 1
ATOM 566 N N . GLY A 1 76 ? -12.926 -3.387 8.605 1.00 93.12 76 GLY A N 1
ATOM 567 C CA . GLY A 1 76 ? -11.928 -4.101 9.404 1.00 93.12 76 GLY A CA 1
ATOM 568 C C . GLY A 1 76 ? -10.634 -4.449 8.662 1.00 93.12 76 GLY A C 1
ATOM 569 O O . GLY A 1 76 ? -9.901 -5.346 9.098 1.00 93.12 76 GLY A O 1
ATOM 570 N N . ARG A 1 77 ? -10.374 -3.798 7.524 1.00 96.00 77 ARG A N 1
ATOM 571 C CA . ARG A 1 77 ? -9.206 -4.023 6.665 1.00 96.00 77 ARG A CA 1
ATOM 572 C C . ARG A 1 77 ? -8.495 -2.711 6.371 1.00 96.00 77 ARG A C 1
ATOM 574 O O . ARG A 1 77 ? -9.143 -1.685 6.179 1.00 96.00 77 ARG A O 1
ATOM 581 N N . VAL A 1 78 ? -7.173 -2.779 6.252 1.00 97.00 78 VAL A N 1
ATOM 582 C CA . VAL A 1 78 ? -6.318 -1.700 5.749 1.00 97.00 78 VAL A CA 1
ATOM 583 C C . VAL A 1 78 ? -5.929 -2.025 4.312 1.00 97.00 78 VAL A C 1
ATOM 585 O O . VAL A 1 78 ? -5.400 -3.101 4.045 1.00 97.00 78 VAL A O 1
ATOM 588 N N . PHE A 1 79 ? -6.167 -1.100 3.388 1.00 97.56 79 PHE A N 1
ATOM 589 C CA . PHE A 1 79 ? -5.796 -1.240 1.984 1.00 97.56 79 PHE A CA 1
ATOM 590 C C . PHE A 1 79 ? -4.616 -0.336 1.651 1.00 97.56 79 PHE A C 1
ATOM 592 O O . PHE A 1 79 ? -4.602 0.851 1.989 1.00 97.56 79 PHE A O 1
ATOM 599 N N . VAL A 1 80 ? -3.636 -0.910 0.960 1.00 97.75 80 VAL A N 1
ATOM 600 C CA . VAL A 1 80 ? -2.376 -0.262 0.602 1.00 97.75 80 VAL A CA 1
ATOM 601 C C . VAL A 1 80 ? -2.116 -0.450 -0.888 1.00 97.75 80 VAL A C 1
ATOM 603 O O . VAL A 1 80 ? -2.305 -1.542 -1.424 1.00 97.75 80 VAL A O 1
ATOM 606 N N . ALA A 1 81 ? -1.665 0.611 -1.555 1.00 96.62 81 ALA A 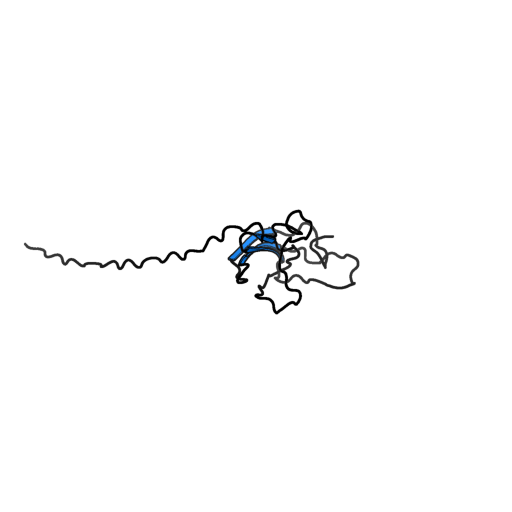N 1
ATOM 607 C CA . ALA A 1 81 ? -1.182 0.553 -2.930 1.00 96.62 81 ALA A CA 1
ATOM 608 C C . ALA A 1 81 ? 0.342 0.709 -2.943 1.00 96.62 81 ALA A C 1
ATOM 610 O O . ALA A 1 81 ? 0.871 1.649 -2.348 1.00 96.62 81 ALA A O 1
ATOM 611 N N . THR A 1 82 ? 1.037 -0.190 -3.640 1.00 95.31 82 THR A N 1
ATOM 612 C CA . THR A 1 82 ? 2.502 -0.170 -3.743 1.00 95.31 82 THR A CA 1
ATOM 613 C C . THR A 1 82 ? 2.986 -0.379 -5.176 1.00 95.31 82 THR A C 1
ATOM 615 O O . THR A 1 82 ? 2.309 -1.014 -5.987 1.00 95.31 82 THR A O 1
ATOM 618 N N . ALA A 1 83 ? 4.164 0.163 -5.481 1.00 94.19 83 ALA A N 1
ATOM 619 C CA . ALA A 1 83 ? 4.866 -0.000 -6.747 1.00 94.19 83 ALA A CA 1
ATOM 620 C C . ALA A 1 83 ? 6.202 -0.726 -6.524 1.00 94.19 83 ALA A C 1
ATOM 622 O O . ALA A 1 83 ? 7.073 -0.220 -5.817 1.00 94.19 83 ALA A O 1
ATOM 623 N N . ILE A 1 84 ? 6.376 -1.900 -7.129 1.00 93.88 84 ILE A N 1
ATOM 624 C CA . ILE A 1 84 ? 7.587 -2.724 -7.013 1.00 93.88 84 ILE A CA 1
ATOM 625 C C . ILE A 1 84 ? 8.316 -2.720 -8.363 1.00 93.88 84 ILE A C 1
ATOM 627 O O . ILE A 1 84 ? 7.849 -3.377 -9.301 1.00 93.88 84 ILE A O 1
ATOM 631 N N . PRO A 1 85 ? 9.434 -1.990 -8.510 1.00 92.44 85 PRO A N 1
ATOM 632 C CA . PRO A 1 85 ? 10.193 -1.992 -9.753 1.00 92.44 85 PRO A CA 1
ATOM 633 C C . PRO A 1 85 ? 10.898 -3.335 -9.965 1.00 92.44 85 PRO A C 1
ATOM 635 O O . PRO A 1 85 ? 11.296 -4.030 -9.024 1.00 92.44 85 PRO A O 1
ATOM 638 N N . LYS A 1 86 ? 11.111 -3.695 -11.229 1.00 91.56 86 LYS A N 1
ATOM 639 C CA . LYS A 1 86 ? 11.956 -4.824 -11.613 1.00 91.56 86 LYS A CA 1
ATOM 640 C C . LYS A 1 86 ? 13.367 -4.610 -11.060 1.00 91.56 86 LYS A C 1
ATOM 642 O O . LYS A 1 86 ? 14.028 -3.639 -11.404 1.00 91.56 86 LYS A O 1
ATOM 647 N N . GLY A 1 87 ? 13.822 -5.542 -10.227 1.00 84.06 87 GLY A N 1
ATOM 648 C CA . GLY A 1 87 ? 15.051 -5.393 -9.434 1.00 84.06 87 GLY A CA 1
ATOM 649 C C . GLY A 1 87 ? 14.799 -5.342 -7.924 1.00 84.06 87 GLY A C 1
ATOM 650 O O . GLY A 1 87 ? 15.737 -5.539 -7.162 1.00 84.06 87 GLY A O 1
ATOM 651 N N . GLY A 1 88 ? 13.539 -5.195 -7.496 1.00 70.81 88 GLY A N 1
ATOM 652 C CA . GLY A 1 88 ? 13.092 -5.417 -6.118 1.00 70.81 88 GLY A CA 1
ATOM 653 C C . GLY A 1 88 ? 12.980 -4.139 -5.295 1.00 70.81 88 GLY A C 1
ATOM 654 O O . GLY A 1 88 ? 11.888 -3.825 -4.826 1.00 70.81 88 GLY A O 1
ATOM 655 N N . ASP A 1 89 ? 14.072 -3.387 -5.171 1.00 69.69 89 ASP A N 1
ATOM 656 C CA . ASP A 1 89 ? 14.120 -2.218 -4.293 1.00 69.69 89 ASP A CA 1
ATOM 657 C C . ASP A 1 89 ? 14.213 -0.921 -5.096 1.00 69.69 89 ASP A C 1
ATOM 659 O O . ASP A 1 89 ? 15.114 -0.730 -5.913 1.00 69.69 89 ASP A O 1
ATOM 663 N N . ALA A 1 90 ? 13.275 -0.009 -4.839 1.00 70.81 90 ALA A N 1
ATOM 664 C CA . ALA A 1 90 ? 13.364 1.368 -5.299 1.00 70.81 90 ALA A CA 1
ATOM 665 C C . ALA A 1 90 ? 13.869 2.241 -4.147 1.00 70.81 90 ALA A C 1
ATOM 667 O O . ALA A 1 90 ? 13.290 2.255 -3.059 1.00 70.81 90 ALA A O 1
ATOM 668 N N . GLU A 1 91 ? 14.930 3.004 -4.387 1.00 73.50 91 GLU A N 1
ATOM 669 C CA . GLU A 1 91 ? 15.478 3.904 -3.379 1.00 73.50 91 GLU A CA 1
ATOM 670 C C . GLU A 1 91 ? 14.549 5.117 -3.177 1.00 73.50 91 GLU A C 1
ATOM 672 O O . GLU A 1 91 ? 14.198 5.827 -4.130 1.00 73.50 91 GLU A O 1
ATOM 677 N N . LEU A 1 92 ? 14.173 5.381 -1.921 1.00 73.50 92 LEU A N 1
ATOM 678 C CA . LEU A 1 92 ? 13.534 6.630 -1.513 1.00 73.50 92 LEU A CA 1
ATOM 679 C C . LEU A 1 92 ? 14.599 7.585 -0.967 1.00 73.50 92 LEU A C 1
ATOM 681 O O . LEU A 1 92 ? 15.098 7.406 0.144 1.00 73.50 92 LEU A O 1
ATOM 685 N N . LYS A 1 93 ? 14.928 8.633 -1.728 1.00 69.81 93 LYS A N 1
ATOM 686 C CA . LYS A 1 93 ? 15.902 9.643 -1.293 1.00 69.81 93 LYS A CA 1
ATOM 687 C C . LYS A 1 93 ? 15.205 10.742 -0.496 1.00 69.81 93 LYS A C 1
ATOM 689 O O . LYS A 1 93 ? 14.498 11.571 -1.057 1.00 69.81 93 LYS A O 1
ATOM 694 N N . VAL A 1 94 ? 15.415 10.781 0.817 1.00 69.88 94 VAL A N 1
ATOM 695 C CA . VAL A 1 94 ? 14.892 11.837 1.705 1.00 69.88 94 VAL A CA 1
ATOM 696 C C . VAL A 1 94 ? 15.935 12.946 1.934 1.00 69.88 94 VAL A C 1
ATOM 698 O O . VAL A 1 94 ? 17.132 12.681 1.921 1.00 69.88 94 VAL A O 1
ATOM 701 N N . GLY A 1 95 ? 15.503 14.201 2.137 1.00 69.31 95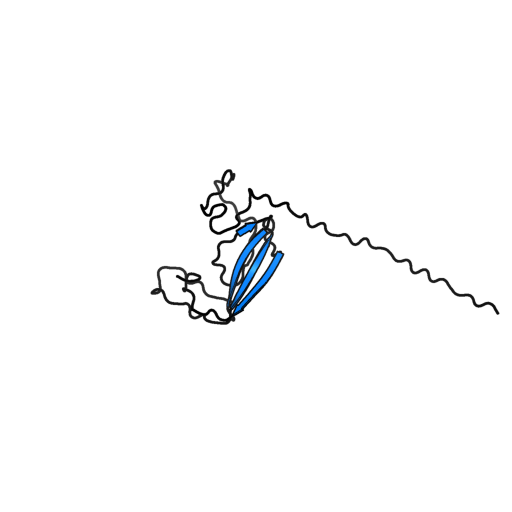 GLY A N 1
ATOM 702 C CA . GLY A 1 95 ? 16.388 15.342 2.463 1.00 69.31 95 GLY A CA 1
ATOM 703 C C . GLY A 1 95 ? 16.372 16.512 1.463 1.00 69.31 95 GLY A C 1
ATOM 704 O O . GLY A 1 95 ? 15.678 16.475 0.447 1.00 69.31 95 GLY A O 1
ATOM 705 N N . LEU A 1 96 ? 17.132 17.578 1.755 1.00 61.47 96 LEU A N 1
ATOM 706 C CA . LEU A 1 96 ? 17.214 18.833 0.977 1.00 61.47 96 LEU A CA 1
ATOM 707 C C . LEU A 1 96 ? 18.294 18.781 -0.125 1.00 61.47 96 LEU A C 1
ATOM 709 O O . LEU A 1 96 ? 19.163 19.643 -0.202 1.00 61.47 96 LEU A O 1
ATOM 713 N N . TYR A 1 97 ? 18.259 17.758 -0.977 1.00 64.62 97 TYR A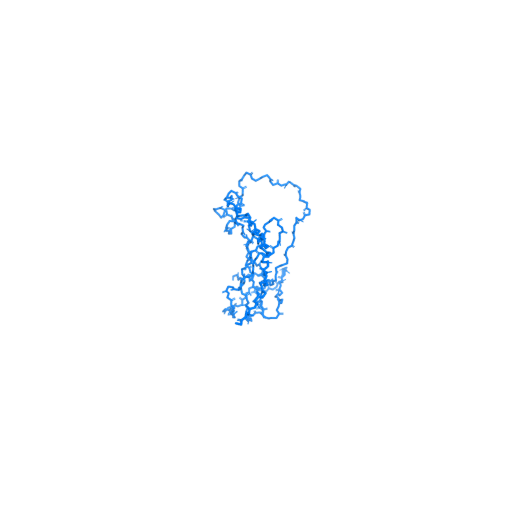 N 1
ATOM 714 C CA . TYR A 1 97 ? 19.193 17.616 -2.104 1.00 64.62 97 TYR A CA 1
ATOM 715 C C . TYR A 1 97 ? 18.437 17.279 -3.402 1.00 64.62 97 TYR A C 1
ATOM 717 O O . TYR A 1 97 ? 17.331 16.733 -3.333 1.00 64.62 97 TYR A O 1
ATOM 725 N N . GLY A 1 98 ? 19.023 17.598 -4.563 1.00 58.75 98 GLY A N 1
ATOM 726 C CA . GLY A 1 98 ? 18.465 17.337 -5.902 1.00 58.75 98 GLY A CA 1
ATOM 727 C C . GLY A 1 98 ? 17.632 18.497 -6.462 1.00 58.75 98 GLY A C 1
ATOM 728 O O . GLY A 1 98 ? 16.840 19.104 -5.741 1.00 58.75 98 GLY A O 1
ATOM 729 N N . ALA A 1 99 ? 17.807 18.804 -7.748 1.00 62.78 99 ALA A N 1
ATOM 730 C CA . ALA A 1 99 ? 17.171 19.934 -8.432 1.00 62.78 99 ALA A CA 1
ATOM 731 C C . ALA A 1 99 ? 15.810 19.550 -9.052 1.00 62.78 99 ALA A C 1
ATOM 733 O O . ALA A 1 99 ? 15.470 20.001 -10.141 1.00 62.78 99 ALA A O 1
ATOM 734 N N . GLY A 1 100 ? 15.033 18.701 -8.366 1.00 64.69 100 GLY A N 1
ATOM 735 C CA . GLY A 1 100 ? 13.778 18.156 -8.903 1.00 64.69 100 GLY A CA 1
ATOM 736 C C . GLY A 1 100 ? 13.975 17.012 -9.902 1.00 64.69 100 GLY A C 1
ATOM 737 O O . GLY A 1 100 ? 13.112 16.773 -10.742 1.00 64.69 100 GLY A O 1
ATOM 738 N N . ASP A 1 101 ? 15.108 16.313 -9.828 1.00 73.25 101 ASP A N 1
ATOM 739 C CA . ASP A 1 101 ? 15.445 15.250 -10.770 1.00 73.25 101 ASP A CA 1
ATOM 740 C C . ASP A 1 101 ? 14.447 14.081 -10.710 1.00 73.25 101 ASP A C 1
ATOM 742 O O . ASP A 1 101 ? 13.920 13.716 -9.647 1.00 73.25 101 ASP A O 1
ATOM 746 N N . SER A 1 102 ? 14.220 13.468 -11.873 1.00 81.44 102 SER A N 1
ATOM 747 C CA . SER A 1 102 ? 13.508 12.194 -11.969 1.00 81.44 102 SER A CA 1
ATOM 748 C C . SER A 1 102 ? 14.375 11.065 -11.420 1.00 81.44 102 SER A C 1
ATOM 750 O O . SER A 1 102 ? 15.597 11.075 -11.573 1.00 81.44 102 SER A O 1
ATOM 752 N N . ALA A 1 103 ? 13.747 10.086 -10.776 1.00 83.75 103 ALA A N 1
ATOM 753 C CA . ALA A 1 103 ? 14.430 8.851 -10.427 1.00 83.75 103 ALA A CA 1
ATOM 754 C C . ALA A 1 103 ? 14.794 8.079 -11.707 1.00 83.75 103 ALA A C 1
ATOM 756 O O . ALA A 1 103 ? 14.002 8.009 -12.648 1.00 83.75 103 ALA A O 1
ATOM 757 N N . ASP A 1 104 ? 15.995 7.500 -11.730 1.00 83.31 104 ASP A N 1
ATOM 758 C CA . ASP A 1 104 ? 16.462 6.632 -12.817 1.00 83.31 104 ASP A CA 1
ATOM 759 C C . ASP A 1 104 ? 15.950 5.197 -12.606 1.00 83.31 104 ASP A C 1
ATOM 761 O O . ASP A 1 104 ? 16.707 4.253 -12.395 1.00 83.31 104 ASP A O 1
ATOM 765 N N . ASP A 1 105 ? 14.624 5.060 -12.541 1.00 84.25 105 ASP A N 1
ATOM 766 C CA . ASP A 1 105 ? 13.925 3.797 -12.286 1.00 84.25 105 ASP A CA 1
ATOM 767 C C . ASP A 1 105 ? 12.705 3.605 -13.197 1.00 84.25 105 ASP A C 1
ATOM 769 O O . ASP A 1 105 ? 11.715 2.963 -12.840 1.00 84.25 105 ASP A O 1
ATOM 773 N N . LEU A 1 106 ? 12.816 4.109 -14.431 1.00 89.00 106 LEU A N 1
ATOM 774 C CA . LEU A 1 106 ? 11.900 3.836 -15.542 1.00 89.00 106 LEU A CA 1
ATOM 775 C C . LEU A 1 106 ? 12.045 2.397 -16.054 1.00 89.00 106 LEU A C 1
ATOM 777 O O . LEU A 1 106 ? 12.455 2.126 -17.183 1.00 89.00 106 LEU A O 1
ATOM 781 N N . VAL A 1 107 ? 11.697 1.455 -15.191 1.00 92.38 107 VAL A N 1
ATOM 782 C CA . VAL A 1 107 ? 11.728 0.022 -15.459 1.00 92.38 107 VAL A CA 1
ATOM 783 C C . VAL A 1 107 ? 10.329 -0.566 -15.353 1.00 92.38 107 VAL A C 1
ATOM 785 O O . VAL A 1 107 ? 9.392 0.056 -14.845 1.00 92.38 107 VAL A O 1
ATOM 788 N N . GLU A 1 108 ? 10.171 -1.792 -15.849 1.00 95.56 108 GLU A N 1
ATOM 789 C CA . GLU A 1 108 ? 8.935 -2.545 -15.646 1.00 95.56 108 GLU A CA 1
ATOM 790 C C . GLU A 1 108 ? 8.618 -2.604 -14.149 1.00 95.56 108 GLU A C 1
ATOM 792 O O . GLU A 1 108 ? 9.470 -2.969 -13.345 1.00 95.56 108 GLU A O 1
ATOM 797 N N . THR A 1 109 ? 7.405 -2.214 -13.782 1.00 94.88 109 THR A N 1
ATOM 798 C CA . THR A 1 109 ? 6.986 -2.039 -12.395 1.00 94.88 109 THR A CA 1
ATOM 799 C C . THR A 1 109 ? 5.674 -2.774 -12.165 1.00 94.88 109 THR A C 1
ATOM 801 O O . THR A 1 109 ? 4.747 -2.688 -12.974 1.00 94.88 109 THR A O 1
ATOM 804 N N . GLU A 1 110 ? 5.595 -3.511 -11.059 1.00 96.25 110 GLU A N 1
ATOM 805 C CA . GLU A 1 110 ? 4.352 -4.087 -10.555 1.00 96.25 110 GLU A CA 1
ATOM 806 C C . GLU A 1 110 ? 3.628 -3.078 -9.673 1.00 96.25 110 GLU A C 1
ATOM 808 O O . GLU A 1 110 ? 4.127 -2.695 -8.619 1.00 96.25 110 GLU A O 1
ATOM 813 N N . PHE A 1 111 ? 2.424 -2.691 -10.072 1.00 95.94 111 PHE A N 1
ATOM 814 C CA . PHE A 1 111 ? 1.511 -1.915 -9.247 1.00 95.94 111 PHE A CA 1
ATOM 815 C C . PHE A 1 111 ? 0.540 -2.875 -8.581 1.00 95.94 111 PHE A C 1
ATOM 817 O O . PHE A 1 111 ? -0.214 -3.587 -9.256 1.00 95.94 111 PHE A O 1
ATOM 824 N N . ARG A 1 112 ? 0.588 -2.924 -7.254 1.00 97.50 112 ARG A N 1
ATOM 825 C CA . ARG A 1 112 ? -0.112 -3.923 -6.451 1.00 97.50 112 ARG A CA 1
ATOM 826 C C . ARG A 1 112 ? -1.041 -3.262 -5.445 1.00 97.50 112 ARG A C 1
ATOM 828 O O . ARG A 1 112 ? -0.761 -2.171 -4.948 1.00 97.50 112 ARG A O 1
ATOM 835 N N . LEU A 1 113 ? -2.139 -3.948 -5.158 1.00 98.00 113 LEU A N 1
ATOM 836 C CA . LEU A 1 113 ? -3.076 -3.626 -4.091 1.00 98.00 113 LEU A CA 1
ATOM 837 C C . LEU A 1 113 ? -2.977 -4.723 -3.038 1.00 98.00 113 LEU A C 1
ATOM 839 O O . LEU A 1 113 ? -3.049 -5.907 -3.365 1.00 98.00 113 LEU A O 1
ATOM 843 N N . ILE A 1 114 ? -2.840 -4.323 -1.783 1.00 98.31 114 ILE A N 1
ATOM 844 C CA . ILE A 1 114 ? -2.700 -5.223 -0.642 1.00 98.31 114 ILE A CA 1
ATOM 845 C C . ILE A 1 114 ? -3.830 -4.919 0.335 1.00 98.31 114 ILE A C 1
ATOM 847 O O . ILE A 1 114 ? -4.072 -3.748 0.635 1.00 98.31 114 ILE A O 1
ATOM 851 N N . ALA A 1 115 ? -4.497 -5.952 0.847 1.00 98.25 115 ALA A N 1
ATOM 852 C CA . ALA A 1 115 ? -5.349 -5.833 2.024 1.00 98.25 115 ALA A CA 1
ATOM 853 C C . ALA A 1 115 ? -4.707 -6.519 3.219 1.00 98.25 115 ALA A C 1
ATOM 855 O O . ALA A 1 115 ? -4.201 -7.637 3.121 1.00 98.25 115 ALA A O 1
ATOM 856 N N . ILE A 1 116 ? -4.786 -5.845 4.355 1.00 98.44 116 ILE A N 1
ATOM 857 C CA . ILE A 1 116 ? -4.225 -6.260 5.631 1.00 98.44 116 ILE A CA 1
ATOM 858 C C . ILE A 1 116 ? -5.368 -6.306 6.646 1.00 98.44 116 ILE A C 1
ATOM 860 O O . ILE A 1 116 ? -6.232 -5.427 6.646 1.00 98.44 116 ILE A O 1
ATOM 864 N N . ASP A 1 117 ? -5.400 -7.324 7.501 1.00 97.31 117 ASP A N 1
ATOM 865 C CA . ASP A 1 117 ? -6.326 -7.374 8.629 1.00 97.31 117 ASP A CA 1
ATOM 866 C C . ASP A 1 117 ? -5.990 -6.246 9.610 1.00 97.31 117 ASP A C 1
ATOM 868 O O . ASP A 1 117 ? -4.882 -6.182 10.137 1.00 97.31 117 ASP A O 1
ATOM 872 N N . GLU A 1 118 ? -6.942 -5.354 9.873 1.00 94.75 118 GLU A N 1
ATOM 873 C CA . GLU A 1 118 ? -6.701 -4.167 10.699 1.00 94.75 118 GLU A CA 1
ATOM 874 C C . GLU A 1 118 ? -6.347 -4.500 12.156 1.00 94.75 118 GLU A C 1
ATOM 876 O O . GLU A 1 118 ? -5.598 -3.765 12.798 1.00 94.75 118 GLU A O 1
ATOM 881 N N . ALA A 1 119 ? -6.859 -5.613 12.685 1.00 94.62 119 ALA A N 1
ATOM 882 C CA . ALA A 1 119 ? -6.638 -5.994 14.073 1.00 94.62 119 ALA A CA 1
ATOM 883 C C . ALA A 1 119 ? -5.301 -6.723 14.260 1.00 94.62 119 ALA A C 1
ATOM 885 O O . ALA A 1 119 ? -4.651 -6.553 15.292 1.00 94.62 119 ALA A O 1
ATOM 886 N N . LYS A 1 120 ? -4.900 -7.543 13.282 1.00 96.56 120 LYS A N 1
ATOM 887 C CA . LYS A 1 120 ? -3.733 -8.433 13.400 1.00 96.56 120 LYS A CA 1
ATOM 888 C C . LYS A 1 120 ? -2.495 -7.956 12.644 1.00 96.56 120 LYS A C 1
ATOM 890 O O . LYS A 1 120 ? -1.386 -8.302 13.036 1.00 96.56 120 LYS A O 1
ATOM 895 N N . GLY A 1 121 ? -2.670 -7.194 11.566 1.00 97.19 121 GLY A N 1
ATOM 896 C CA . GLY A 1 121 ? -1.587 -6.852 10.640 1.00 97.19 121 GLY A CA 1
ATOM 897 C C . GLY A 1 121 ? -1.248 -7.962 9.636 1.00 97.19 121 GLY A C 1
ATOM 898 O O . GLY A 1 121 ? -0.259 -7.851 8.909 1.00 97.19 121 GLY A O 1
ATOM 899 N N . ASP A 1 122 ? -2.048 -9.028 9.564 1.00 98.25 122 ASP A N 1
ATOM 900 C CA . ASP A 1 122 ? -1.833 -10.124 8.617 1.00 98.25 122 ASP A CA 1
ATOM 901 C C . ASP A 1 122 ? -2.221 -9.695 7.196 1.00 98.25 122 ASP A C 1
ATOM 903 O O . ASP A 1 122 ? -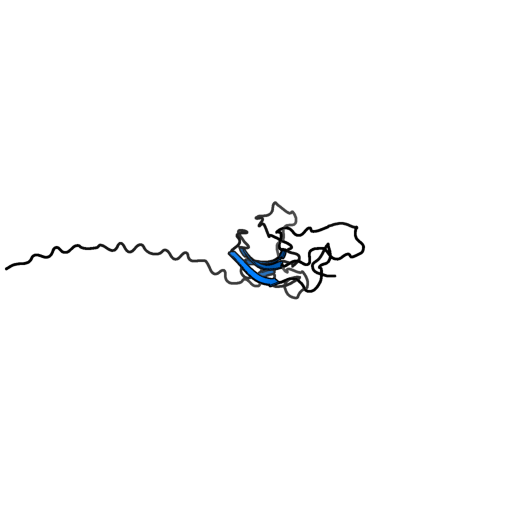3.283 -9.107 6.986 1.00 98.25 122 ASP A O 1
ATOM 907 N N . VAL A 1 123 ? -1.397 -10.019 6.196 1.00 98.19 123 VAL A N 1
ATOM 908 C CA . VAL A 1 123 ? -1.762 -9.810 4.786 1.00 98.19 123 VAL A CA 1
ATOM 909 C C . VAL A 1 123 ? -2.870 -10.794 4.411 1.00 98.19 123 VAL A C 1
ATOM 911 O O . VAL A 1 123 ? -2.656 -12.004 4.395 1.00 98.19 123 VAL A O 1
ATOM 914 N N . LEU A 1 124 ? -4.049 -10.265 4.086 1.00 98.25 124 LEU A N 1
ATOM 915 C CA . LEU A 1 124 ? -5.210 -11.045 3.652 1.00 98.25 124 LEU A CA 1
ATOM 916 C C . LEU A 1 124 ? -5.100 -11.418 2.175 1.00 98.25 124 LEU A C 1
ATOM 918 O O . LEU A 1 124 ? -5.389 -12.546 1.783 1.00 98.25 124 LEU A O 1
ATOM 922 N N . TRP A 1 125 ? -4.688 -10.459 1.349 1.00 98.12 125 TRP A N 1
ATOM 923 C CA . TRP A 1 125 ? -4.406 -10.686 -0.061 1.00 98.12 125 TRP A CA 1
ATOM 924 C C . TRP A 1 125 ? -3.465 -9.625 -0.616 1.00 98.12 125 TRP A C 1
ATOM 926 O O . TRP A 1 125 ? -3.374 -8.509 -0.106 1.00 98.12 125 TRP A O 1
ATOM 936 N N . ASP A 1 126 ? -2.798 -9.994 -1.704 1.00 98.00 126 ASP A N 1
ATOM 937 C CA . ASP A 1 126 ? -1.888 -9.149 -2.463 1.00 98.00 126 ASP A CA 1
ATOM 938 C C . ASP A 1 126 ? -2.122 -9.402 -3.962 1.00 98.00 126 ASP A C 1
ATOM 940 O O . ASP A 1 126 ? -1.816 -10.475 -4.491 1.00 98.00 126 ASP A O 1
ATOM 944 N N . VAL A 1 127 ? -2.695 -8.413 -4.646 1.00 98.25 127 VAL A N 1
ATOM 945 C CA . VAL A 1 127 ? -3.154 -8.508 -6.033 1.00 98.25 127 VAL A CA 1
ATOM 946 C C . VAL A 1 127 ? -2.313 -7.609 -6.931 1.00 98.25 127 VAL A C 1
ATOM 948 O O . VAL A 1 127 ? -2.182 -6.409 -6.695 1.00 98.25 127 VAL A O 1
ATOM 951 N N . LEU A 1 128 ? -1.803 -8.181 -8.025 1.00 98.12 128 LEU A N 1
ATOM 952 C CA . LEU A 1 128 ? -1.218 -7.415 -9.123 1.00 98.12 128 LEU A CA 1
ATOM 953 C C . LEU A 1 128 ? -2.336 -6.704 -9.894 1.00 98.12 128 LEU A C 1
ATOM 955 O O . LEU A 1 128 ? -3.128 -7.360 -10.567 1.00 98.12 128 LEU A O 1
ATOM 959 N N . ALA A 1 129 ? -2.384 -5.375 -9.816 1.00 97.19 129 ALA A N 1
ATOM 960 C CA . ALA A 1 129 ? -3.341 -4.573 -10.571 1.00 97.19 129 ALA A CA 1
ATOM 961 C C . ALA A 1 129 ? -2.863 -4.365 -12.013 1.00 97.19 129 ALA A C 1
ATOM 963 O O . ALA A 1 129 ? -3.608 -4.590 -12.964 1.00 97.19 129 ALA A O 1
ATOM 964 N N . VAL A 1 130 ? -1.601 -3.961 -12.178 1.00 97.06 130 VAL A N 1
ATOM 965 C CA . VAL A 1 130 ? -0.981 -3.781 -13.493 1.00 97.06 130 VAL A CA 1
ATOM 966 C C . VAL A 1 130 ? 0.528 -3.980 -13.411 1.00 97.06 130 VAL A C 1
ATOM 968 O O . VAL A 1 130 ? 1.162 -3.651 -12.411 1.00 97.06 130 VAL A O 1
ATOM 971 N N . LYS A 1 131 ? 1.109 -4.523 -14.480 1.00 97.44 131 LYS A N 1
ATOM 972 C CA . LYS A 1 131 ? 2.554 -4.599 -14.697 1.00 97.44 131 LYS A CA 1
ATOM 973 C C . LYS A 1 131 ?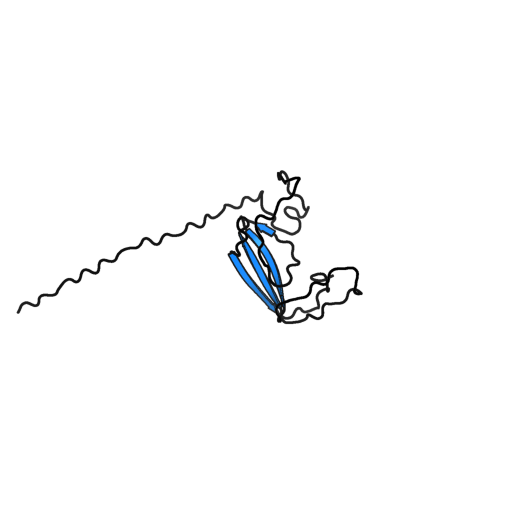 2.885 -3.845 -15.977 1.00 97.44 131 LYS A C 1
ATOM 975 O O . LYS A 1 131 ? 2.386 -4.214 -17.036 1.00 97.44 131 LYS A O 1
ATOM 980 N N . ALA A 1 132 ? 3.674 -2.781 -15.871 1.00 96.00 132 ALA A N 1
ATOM 981 C CA . ALA A 1 132 ? 4.027 -1.935 -17.009 1.00 96.00 132 ALA A CA 1
ATOM 982 C C . ALA A 1 132 ? 5.287 -1.111 -16.725 1.00 96.00 132 ALA A C 1
ATOM 984 O O . ALA A 1 132 ? 5.639 -0.884 -15.570 1.00 96.00 132 ALA A O 1
ATOM 985 N N . VAL A 1 133 ? 5.941 -0.624 -17.780 1.00 94.94 133 VAL A N 1
ATOM 986 C CA . VAL A 1 133 ? 6.904 0.481 -17.663 1.00 94.94 133 VAL A CA 1
ATOM 987 C C . VAL A 1 133 ? 6.098 1.783 -17.560 1.00 94.94 133 VAL A C 1
ATOM 989 O O . VAL A 1 133 ? 5.286 2.040 -18.455 1.00 94.94 133 VAL A O 1
ATOM 992 N N . PRO A 1 134 ? 6.261 2.594 -16.498 1.00 90.88 134 PRO A N 1
ATOM 993 C CA . PRO A 1 134 ? 5.577 3.879 -16.392 1.00 90.88 134 PRO A CA 1
ATOM 994 C C . PRO A 1 134 ? 5.944 4.796 -17.569 1.00 90.88 134 PRO A C 1
ATOM 996 O O . PRO A 1 134 ? 7.088 4.781 -18.021 1.00 90.88 134 PRO A O 1
ATOM 999 N N . PRO A 1 135 ? 5.011 5.622 -18.069 1.00 89.38 135 PRO A N 1
ATOM 1000 C CA . PRO A 1 135 ? 5.280 6.484 -19.221 1.00 89.38 135 PRO A CA 1
ATOM 1001 C C . PRO A 1 135 ? 6.278 7.612 -18.917 1.00 89.38 135 PRO A C 1
ATOM 1003 O O . PRO A 1 135 ? 6.880 8.156 -19.839 1.00 89.38 135 PRO A O 1
ATOM 1006 N N . PHE A 1 136 ? 6.458 7.965 -17.641 1.00 87.44 136 PHE A N 1
ATOM 1007 C CA . PHE A 1 136 ? 7.352 9.027 -17.188 1.00 87.44 136 PHE A CA 1
ATOM 1008 C C . PHE A 1 136 ? 8.018 8.631 -15.872 1.00 87.44 136 PHE A C 1
ATOM 1010 O O . PHE A 1 136 ? 7.444 7.874 -15.084 1.00 87.44 136 PHE A O 1
ATOM 1017 N N . GLY A 1 137 ? 9.217 9.163 -15.636 1.00 86.50 137 GLY A N 1
ATOM 1018 C CA . GLY A 1 137 ? 9.926 8.967 -14.378 1.00 86.50 137 GLY A CA 1
ATOM 1019 C C . GLY A 1 137 ? 9.138 9.552 -13.209 1.00 86.50 137 GLY A C 1
ATOM 1020 O O . GLY A 1 137 ? 8.410 10.540 -13.352 1.00 86.50 137 GLY A O 1
ATOM 1021 N N . ARG A 1 138 ? 9.266 8.930 -12.040 1.00 87.31 138 ARG A N 1
ATOM 1022 C CA . ARG A 1 138 ? 8.763 9.514 -10.794 1.00 87.31 138 ARG A CA 1
ATOM 1023 C C . ARG A 1 138 ? 9.737 10.563 -10.268 1.00 87.31 138 ARG A C 1
ATOM 1025 O O . ARG A 1 138 ? 10.918 10.570 -10.619 1.00 87.31 138 ARG A O 1
ATOM 1032 N N . HIS A 1 139 ? 9.271 11.391 -9.341 1.00 84.31 139 HIS A N 1
ATOM 1033 C CA . HIS A 1 139 ? 10.181 12.218 -8.561 1.00 84.31 139 HIS A CA 1
ATOM 1034 C C . HIS A 1 139 ? 10.996 11.327 -7.607 1.00 84.31 139 HIS A C 1
ATOM 1036 O O . HIS A 1 139 ? 10.499 10.339 -7.060 1.00 84.31 139 HIS A O 1
ATOM 1042 N N . THR A 1 140 ? 12.247 11.691 -7.334 1.00 83.19 140 THR A N 1
ATOM 1043 C CA . THR A 1 140 ? 13.113 10.927 -6.408 1.00 83.19 140 THR A CA 1
ATOM 1044 C C . THR A 1 140 ? 12.523 10.752 -5.002 1.00 83.19 140 THR A C 1
ATOM 1046 O O . THR A 1 140 ? 12.879 9.803 -4.301 1.00 83.19 140 THR A O 1
ATOM 1049 N N . LYS A 1 141 ? 11.590 11.634 -4.612 1.00 79.75 141 LYS A N 1
ATOM 1050 C CA . LYS A 1 141 ? 10.979 11.701 -3.270 1.00 79.75 141 LYS A CA 1
ATOM 1051 C C . LYS A 1 141 ? 9.470 11.425 -3.221 1.00 79.75 141 LYS A C 1
ATOM 1053 O O . LYS A 1 141 ? 8.904 11.444 -2.133 1.00 79.75 141 LYS A O 1
ATOM 1058 N N . ALA A 1 142 ? 8.805 11.277 -4.370 1.00 78.06 142 ALA A N 1
ATOM 1059 C CA . ALA A 1 142 ? 7.344 11.179 -4.457 1.00 78.06 142 ALA A CA 1
ATOM 1060 C C . ALA A 1 142 ? 6.895 10.475 -5.747 1.00 78.06 142 ALA A C 1
ATOM 1062 O O . ALA A 1 142 ? 7.690 10.288 -6.665 1.00 78.06 142 ALA A O 1
ATOM 1063 N N . THR A 1 143 ? 5.610 10.123 -5.840 1.00 70.56 143 THR A N 1
ATOM 1064 C CA . THR A 1 143 ? 5.041 9.403 -6.989 1.00 70.56 143 THR A CA 1
ATOM 1065 C C . THR A 1 143 ? 5.156 10.189 -8.297 1.00 70.56 143 THR A C 1
ATOM 1067 O O . THR A 1 143 ? 5.631 9.608 -9.259 1.00 70.56 143 THR A O 1
ATOM 1070 N N . GLN A 1 144 ? 4.797 11.481 -8.319 1.00 64.06 144 GLN A N 1
ATOM 1071 C CA . GLN A 1 144 ? 5.106 12.507 -9.340 1.00 64.06 144 GLN A CA 1
ATOM 1072 C C . GLN A 1 144 ? 4.885 13.900 -8.709 1.00 64.06 144 GLN A C 1
ATOM 1074 O O . GLN A 1 144 ? 4.131 13.995 -7.738 1.00 64.06 144 GLN A O 1
ATOM 1079 N N . ALA A 1 145 ? 5.552 14.947 -9.205 1.00 47.78 145 ALA A N 1
ATOM 1080 C CA . ALA A 1 145 ? 5.363 16.339 -8.776 1.00 47.78 145 ALA A CA 1
ATOM 1081 C C . ALA A 1 145 ? 5.030 17.218 -9.982 1.00 47.78 145 ALA A C 1
ATOM 1083 O O . ALA A 1 145 ? 5.672 16.999 -11.034 1.00 47.78 145 ALA A O 1
#

Secondary structure (DSSP, 8-state):
---PPP----------------------TTT-B-STTSGGGS---TT----SS----S------SB--SPPEEETTEEEEEEEEETTS------SS-SSSPBPS--S-EEEEEEEEETTT--EEEEEEEEEE--SSPPBTTBS--

Radius of gyration: 25.23 Å; chains: 1; bounding box: 43×94×44 Å

Foldseek 3Di:
DDDDDDDPDPPPPPDPPPPPPPPQQDKPLLPWQAACLRDVNVVDRPPDPDDPDDDDDPDDEDDWADFQGDWTGIRQKIKTKHKAADVGYDDQDDDDDDPQDFDPRQGWIFIKMWIARNNRRHTPDIDGPDTGRDPDGDGSHHRHD

Sequence (145 aa):
MKCFHPLLACSLLLIPFAVSQESDRTADTATDWPQFRGPGACGIREGAALPIEFETPTWRTEVKGLSHASPVTAGGRVFVATAIPKGGDAELKVGLYGAGDSADDLVETEFRLIAIDEAKGDVLWDVLAVKAVPPFGRHTKATQA

pLDDT: mean 81.61, std 16.38, range [40.91, 98.44]